Protein AF-A0A662L1K5-F1 (afdb_monomer)

Structure (mmCIF, N/CA/C/O backbone):
data_AF-A0A662L1K5-F1
#
_entry.id   AF-A0A662L1K5-F1
#
loop_
_atom_site.group_PDB
_atom_site.id
_atom_site.type_symbol
_atom_site.label_atom_id
_atom_site.label_alt_id
_atom_site.label_comp_id
_atom_site.label_asym_id
_atom_site.label_entity_id
_atom_site.label_seq_id
_atom_site.pdbx_PDB_ins_code
_atom_site.Cartn_x
_atom_site.Cartn_y
_atom_site.Cartn_z
_atom_site.occupancy
_atom_site.B_iso_or_equiv
_atom_site.auth_seq_id
_atom_site.auth_comp_id
_atom_site.auth_asym_id
_atom_site.auth_atom_id
_atom_site.pdbx_PDB_model_num
ATOM 1 N N . MET A 1 1 ? 15.296 3.535 -0.303 1.00 72.00 1 MET A N 1
ATOM 2 C CA . MET A 1 1 ? 14.336 4.453 -0.940 1.00 72.00 1 MET A CA 1
ATOM 3 C C . MET A 1 1 ? 13.471 3.607 -1.849 1.00 72.00 1 MET A C 1
ATOM 5 O O . MET A 1 1 ? 14.029 2.872 -2.662 1.00 72.00 1 MET A O 1
ATOM 9 N N . VAL A 1 2 ? 12.147 3.696 -1.701 1.00 82.19 2 VAL A N 1
ATOM 10 C CA . VAL A 1 2 ? 11.204 2.896 -2.491 1.00 82.19 2 VAL A CA 1
ATOM 11 C C . VAL A 1 2 ? 11.395 3.224 -3.972 1.00 82.19 2 VAL A C 1
ATOM 13 O O . VAL A 1 2 ? 11.375 4.393 -4.357 1.00 82.19 2 VAL A O 1
ATOM 16 N N . SER A 1 3 ? 11.628 2.200 -4.796 1.00 91.50 3 SER A N 1
ATOM 17 C CA . SER A 1 3 ? 11.772 2.366 -6.245 1.00 91.50 3 SER A CA 1
ATOM 18 C C . SER A 1 3 ? 10.409 2.598 -6.900 1.00 91.50 3 SER A C 1
ATOM 20 O O . SER A 1 3 ? 9.367 2.262 -6.333 1.00 91.50 3 SER A O 1
ATOM 22 N N . LYS A 1 4 ? 10.410 3.136 -8.126 1.00 91.62 4 LYS A N 1
ATOM 23 C CA . LYS A 1 4 ? 9.182 3.311 -8.916 1.00 91.62 4 LYS A CA 1
ATOM 24 C C . LYS A 1 4 ? 8.428 1.985 -9.082 1.00 91.62 4 LYS A C 1
ATOM 26 O O . LYS A 1 4 ? 7.232 1.931 -8.827 1.00 91.62 4 LYS A O 1
ATOM 31 N N . GLU A 1 5 ? 9.144 0.918 -9.425 1.00 92.81 5 GLU A N 1
ATOM 32 C CA . GLU A 1 5 ? 8.581 -0.423 -9.625 1.00 92.81 5 GLU A CA 1
ATOM 33 C C . GLU A 1 5 ? 7.951 -0.978 -8.342 1.00 92.81 5 GLU A C 1
ATOM 35 O O . GLU A 1 5 ? 6.816 -1.454 -8.359 1.00 92.81 5 GLU A O 1
ATOM 40 N N . HIS A 1 6 ? 8.640 -0.855 -7.201 1.00 94.38 6 HIS A N 1
ATOM 41 C CA . HIS A 1 6 ? 8.085 -1.288 -5.920 1.00 94.38 6 HIS A CA 1
ATOM 42 C C . HIS A 1 6 ? 6.831 -0.485 -5.555 1.00 94.38 6 HIS A C 1
ATOM 44 O O . HIS A 1 6 ? 5.842 -1.064 -5.106 1.00 94.38 6 HIS A O 1
ATOM 50 N N . ALA A 1 7 ? 6.833 0.829 -5.791 1.00 92.69 7 ALA A N 1
ATOM 51 C CA . ALA A 1 7 ? 5.670 1.672 -5.542 1.00 92.69 7 ALA A CA 1
ATOM 52 C C . ALA A 1 7 ? 4.469 1.289 -6.426 1.00 92.69 7 ALA A C 1
ATOM 54 O O . ALA A 1 7 ? 3.348 1.231 -5.925 1.00 92.69 7 ALA A O 1
ATOM 55 N N . GLU A 1 8 ? 4.682 0.957 -7.704 1.00 93.31 8 GLU A N 1
ATOM 56 C CA . GLU A 1 8 ? 3.615 0.482 -8.600 1.00 93.31 8 GLU A CA 1
ATOM 57 C C . GLU A 1 8 ? 2.989 -0.829 -8.121 1.00 93.31 8 GLU A C 1
ATOM 59 O O . GLU A 1 8 ? 1.763 -0.971 -8.126 1.00 93.31 8 GLU A O 1
ATOM 64 N N . VAL A 1 9 ? 3.815 -1.784 -7.687 1.00 95.06 9 VAL A N 1
ATOM 65 C CA . VAL A 1 9 ? 3.337 -3.068 -7.156 1.00 95.06 9 VAL A CA 1
ATOM 66 C C . VAL A 1 9 ? 2.526 -2.852 -5.877 1.00 95.06 9 VAL A C 1
ATOM 68 O O . VAL A 1 9 ? 1.412 -3.369 -5.770 1.00 95.06 9 VAL A O 1
ATOM 71 N N . ILE A 1 10 ? 3.026 -2.034 -4.943 1.00 94.19 10 ILE A N 1
ATOM 72 C CA . ILE A 1 10 ? 2.317 -1.722 -3.693 1.00 94.19 10 ILE A CA 1
ATOM 73 C C . ILE A 1 10 ? 0.994 -1.010 -3.989 1.00 94.19 10 ILE A C 1
ATOM 75 O O . ILE A 1 10 ? -0.036 -1.399 -3.442 1.00 94.19 10 ILE A O 1
ATOM 79 N N . LEU A 1 11 ? 0.984 -0.016 -4.884 1.00 92.06 11 LEU A N 1
ATOM 80 C CA . LEU A 1 11 ? -0.238 0.668 -5.312 1.00 92.06 11 LEU A CA 1
ATOM 81 C C . LEU A 1 11 ? -1.264 -0.337 -5.837 1.00 92.06 11 LEU A C 1
ATOM 83 O O . LEU A 1 11 ? -2.374 -0.409 -5.316 1.00 92.06 11 LEU A O 1
ATOM 87 N N . ARG A 1 12 ? -0.894 -1.171 -6.813 1.00 91.06 12 ARG A N 1
ATOM 88 C CA . ARG A 1 12 ? -1.803 -2.183 -7.377 1.00 91.06 12 ARG A CA 1
ATOM 89 C C . ARG A 1 12 ? -2.337 -3.136 -6.307 1.00 91.06 12 ARG A C 1
ATOM 91 O O . ARG A 1 12 ? -3.533 -3.432 -6.302 1.00 91.06 12 ARG A O 1
ATOM 98 N N . GLY A 1 13 ? -1.476 -3.581 -5.391 1.00 92.31 13 GLY A N 1
ATOM 99 C CA . GLY A 1 13 ? -1.858 -4.418 -4.256 1.00 92.31 13 GLY A CA 1
ATOM 100 C C . GLY A 1 13 ? -2.877 -3.732 -3.347 1.00 92.31 13 GLY A C 1
ATOM 101 O O . GLY A 1 13 ? -3.926 -4.304 -3.063 1.00 92.31 13 GLY A O 1
ATOM 102 N N . MET A 1 14 ? -2.632 -2.476 -2.971 1.00 91.25 14 MET A N 1
ATOM 103 C CA . MET A 1 14 ? -3.546 -1.680 -2.147 1.00 91.25 14 MET A CA 1
ATOM 104 C C . MET A 1 14 ? -4.901 -1.471 -2.826 1.00 91.25 14 MET A C 1
ATOM 106 O O . MET A 1 14 ? -5.935 -1.704 -2.207 1.00 91.25 14 MET A O 1
ATOM 110 N N . TYR A 1 15 ? -4.918 -1.106 -4.110 1.00 88.56 15 TYR A N 1
ATOM 111 C CA . TYR A 1 15 ? -6.155 -0.965 -4.886 1.00 88.56 15 TYR A CA 1
ATOM 112 C C . TYR A 1 15 ? -6.974 -2.258 -4.904 1.00 88.56 15 TYR A C 1
ATOM 114 O O . TYR A 1 15 ? -8.191 -2.222 -4.720 1.00 88.56 15 TYR A O 1
ATOM 122 N N . LYS A 1 16 ? -6.313 -3.407 -5.096 1.00 88.31 16 LYS A N 1
ATOM 123 C CA . LYS A 1 16 ? -6.966 -4.720 -5.083 1.00 88.31 16 LYS A CA 1
ATOM 124 C C . LYS A 1 16 ? -7.528 -5.052 -3.700 1.00 88.31 16 LYS A C 1
ATOM 126 O O . LYS A 1 16 ? -8.686 -5.451 -3.598 1.00 88.31 16 LYS A O 1
ATOM 131 N N . THR A 1 17 ? -6.738 -4.856 -2.645 1.00 88.00 17 THR A N 1
ATOM 132 C CA . THR A 1 17 ? -7.155 -5.094 -1.255 1.00 88.00 17 THR A CA 1
ATOM 133 C C . THR A 1 17 ? -8.359 -4.232 -0.884 1.00 88.00 17 THR A C 1
ATOM 135 O O . THR A 1 17 ? -9.354 -4.751 -0.383 1.00 88.00 17 THR A O 1
ATOM 138 N N . LEU A 1 18 ? -8.322 -2.938 -1.204 1.00 86.62 18 LEU A N 1
ATOM 139 C CA . LEU A 1 18 ? -9.435 -2.023 -0.953 1.00 86.62 18 LEU A CA 1
ATOM 140 C C . LEU A 1 18 ? -10.666 -2.379 -1.791 1.00 86.62 18 LEU A C 1
ATOM 142 O O . LEU A 1 18 ? -11.782 -2.361 -1.279 1.00 86.62 18 LEU A O 1
ATOM 146 N N . GLY A 1 19 ? -10.478 -2.745 -3.062 1.00 85.88 19 GLY A N 1
ATOM 147 C CA . GLY A 1 19 ? -11.573 -3.146 -3.946 1.00 85.88 19 GLY A CA 1
ATOM 148 C C . GLY A 1 19 ? -12.342 -4.343 -3.394 1.00 85.88 19 GLY A C 1
ATOM 149 O O . GLY A 1 19 ? -13.570 -4.346 -3.427 1.00 85.88 19 GLY A O 1
ATOM 150 N N . ASN A 1 20 ? -11.623 -5.304 -2.814 1.00 84.62 20 ASN A N 1
ATOM 151 C CA . ASN A 1 20 ? -12.213 -6.469 -2.163 1.00 84.62 20 ASN A CA 1
ATOM 152 C C . ASN A 1 20 ? -12.874 -6.136 -0.816 1.00 84.62 20 ASN A C 1
ATOM 154 O O . ASN A 1 20 ? -13.870 -6.761 -0.466 1.00 84.62 20 ASN A O 1
ATOM 158 N N . ALA A 1 21 ? -12.327 -5.181 -0.057 1.00 83.25 21 AL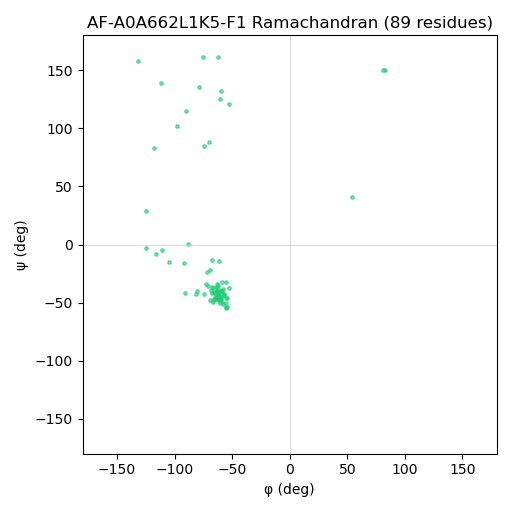A A N 1
ATOM 159 C CA . ALA A 1 21 ? -12.808 -4.854 1.285 1.00 83.25 21 ALA A CA 1
ATOM 160 C C . ALA A 1 21 ? -14.034 -3.925 1.293 1.00 83.25 21 ALA A C 1
ATOM 162 O O . ALA A 1 21 ? -14.958 -4.136 2.074 1.00 83.25 21 ALA A O 1
ATOM 163 N N . VAL A 1 22 ? -14.042 -2.887 0.448 1.00 80.12 22 VAL A N 1
ATOM 164 C CA . VAL A 1 22 ? -15.054 -1.808 0.481 1.00 80.12 22 VAL A CA 1
ATOM 165 C C . VAL A 1 22 ? -15.783 -1.591 -0.851 1.00 80.12 22 VAL A C 1
ATOM 167 O O . VAL A 1 22 ? -16.702 -0.776 -0.930 1.00 80.12 22 VAL A O 1
ATOM 170 N N . GLY A 1 23 ? -15.402 -2.323 -1.901 1.00 82.12 23 GLY A N 1
ATOM 171 C CA . GLY A 1 23 ? -16.002 -2.230 -3.231 1.00 82.12 23 GLY A CA 1
ATOM 172 C C . GLY A 1 23 ? -15.475 -1.065 -4.080 1.00 82.12 23 GLY A C 1
ATOM 173 O O . GLY A 1 23 ? -15.110 0.004 -3.585 1.00 82.12 23 GLY A O 1
ATOM 174 N N . SER A 1 24 ? -15.478 -1.250 -5.405 1.00 79.12 24 SER A N 1
ATOM 175 C CA . SER A 1 24 ? -14.939 -0.284 -6.382 1.00 79.12 24 SER A CA 1
ATOM 176 C C . SER A 1 24 ? -15.461 1.159 -6.262 1.00 79.12 24 SER A C 1
ATOM 178 O O . SER A 1 24 ? -14.655 2.072 -6.444 1.00 79.12 24 SER A O 1
ATOM 180 N N . PRO A 1 25 ? -16.746 1.433 -5.944 1.00 79.12 25 PRO A N 1
ATOM 181 C CA . PRO A 1 25 ? -17.229 2.811 -5.828 1.00 79.12 25 PRO A CA 1
ATOM 182 C C . PRO A 1 25 ? -16.565 3.596 -4.691 1.00 79.12 25 PRO A C 1
ATOM 184 O O . PRO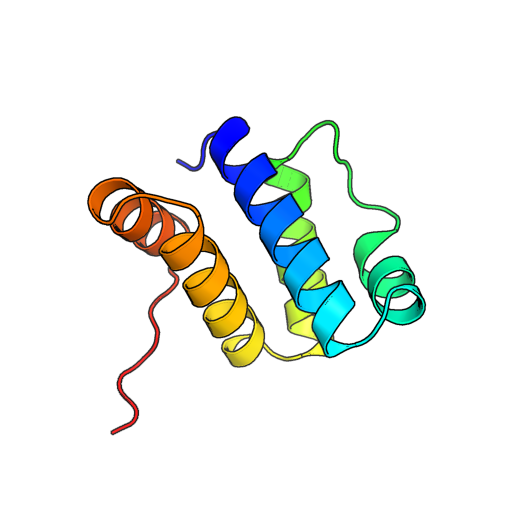 A 1 25 ? -16.311 4.790 -4.837 1.00 79.12 25 PRO A O 1
ATOM 187 N N . VAL A 1 26 ? -16.277 2.935 -3.565 1.00 78.50 26 VAL A N 1
ATOM 188 C CA . VAL A 1 26 ? -15.612 3.556 -2.410 1.00 78.50 26 VAL A CA 1
ATOM 189 C C . VAL A 1 26 ? -14.136 3.766 -2.718 1.00 78.50 26 VAL A C 1
ATOM 191 O O . VAL A 1 26 ? -13.611 4.850 -2.482 1.00 78.50 26 VAL A O 1
ATOM 194 N N . VAL A 1 27 ? -13.497 2.773 -3.341 1.00 81.19 27 VAL A N 1
ATOM 195 C CA . VAL A 1 27 ? -12.115 2.887 -3.814 1.00 81.19 27 VAL A CA 1
ATOM 196 C C . VAL A 1 27 ? -11.955 4.089 -4.732 1.00 81.19 27 VAL A C 1
ATOM 198 O O . VAL A 1 27 ? -11.154 4.961 -4.425 1.00 81.19 27 VAL A O 1
ATOM 201 N N . ASN A 1 28 ? -12.772 4.211 -5.781 1.00 81.62 28 ASN A N 1
ATOM 202 C CA . ASN A 1 28 ? -12.687 5.319 -6.738 1.00 81.62 28 ASN A CA 1
ATOM 203 C C . ASN A 1 28 ? -12.851 6.703 -6.093 1.00 81.62 28 ASN A C 1
ATOM 205 O O . ASN A 1 28 ? -12.213 7.651 -6.541 1.00 81.62 28 ASN A O 1
ATOM 209 N N . LYS A 1 29 ? -13.643 6.835 -5.020 1.00 80.88 29 LYS A N 1
ATOM 210 C CA . LYS A 1 29 ? -13.737 8.097 -4.263 1.00 80.88 29 LYS A CA 1
ATOM 211 C C . LYS A 1 29 ? -12.441 8.445 -3.532 1.00 80.88 29 LYS A C 1
ATOM 213 O O . LYS A 1 29 ? -12.091 9.616 -3.449 1.00 80.88 29 LYS A O 1
ATOM 218 N N . ILE A 1 30 ? -11.735 7.442 -3.015 1.00 76.00 30 ILE A N 1
ATOM 219 C CA . ILE A 1 30 ? -10.488 7.629 -2.265 1.00 76.00 30 ILE A CA 1
ATOM 220 C C . ILE A 1 30 ? -9.309 7.840 -3.229 1.00 76.00 30 ILE A C 1
ATOM 222 O O . ILE A 1 30 ? -8.448 8.689 -3.009 1.00 76.00 30 ILE A O 1
ATOM 226 N N . VAL A 1 31 ? -9.275 7.098 -4.334 1.00 76.69 31 VAL A N 1
ATOM 227 C CA . VAL A 1 31 ? -8.080 6.956 -5.178 1.00 76.69 31 VAL A CA 1
ATOM 228 C C . VAL A 1 31 ? -8.187 7.620 -6.554 1.00 76.69 31 VAL A C 1
ATOM 230 O O . VAL A 1 31 ? -7.214 7.621 -7.302 1.00 76.69 31 VAL A O 1
ATOM 233 N N . GLY A 1 32 ? -9.351 8.169 -6.917 1.00 71.94 32 GLY A N 1
ATOM 234 C CA . GLY A 1 32 ? -9.679 8.564 -8.295 1.00 71.94 32 GLY A CA 1
ATOM 235 C C . GLY A 1 32 ? -8.794 9.644 -8.927 1.00 71.94 32 GLY A C 1
ATOM 236 O O . GLY A 1 32 ? -8.818 9.791 -10.141 1.00 71.94 32 GLY A O 1
ATOM 237 N N . ASN A 1 33 ? -7.985 10.350 -8.129 1.00 77.44 33 ASN A N 1
ATOM 238 C CA . ASN A 1 33 ? -7.127 11.456 -8.574 1.00 77.44 33 ASN A CA 1
ATOM 239 C C . ASN A 1 33 ? -5.648 11.246 -8.202 1.00 77.44 33 ASN A C 1
ATOM 241 O O . ASN A 1 33 ? -4.956 12.213 -7.892 1.00 77.44 33 ASN A O 1
ATOM 245 N N . LEU A 1 34 ? -5.176 10.002 -8.102 1.00 84.12 34 LEU A N 1
ATOM 246 C CA . LEU A 1 34 ? -3.754 9.750 -7.861 1.00 84.12 34 LEU A CA 1
ATOM 247 C C . LEU A 1 34 ? -2.952 9.915 -9.153 1.00 84.12 34 LEU A C 1
ATOM 249 O O . LEU A 1 34 ? -3.347 9.404 -10.200 1.00 84.12 34 LEU A O 1
ATOM 253 N N . ASP A 1 35 ? -1.815 10.602 -9.058 1.00 85.19 35 ASP A N 1
ATOM 254 C CA . ASP A 1 35 ? -0.861 10.738 -10.157 1.00 85.19 35 ASP A CA 1
ATOM 255 C C . ASP A 1 35 ? -0.091 9.426 -10.363 1.00 85.19 35 ASP A C 1
ATOM 257 O O . ASP A 1 35 ? 1.002 9.214 -9.839 1.00 85.19 35 ASP A O 1
ATOM 261 N N . ILE A 1 36 ? -0.692 8.511 -11.122 1.00 78.81 36 ILE A N 1
ATOM 262 C CA . ILE A 1 36 ? -0.101 7.201 -11.409 1.00 78.81 36 ILE A CA 1
ATOM 263 C C . ILE A 1 36 ? 1.152 7.280 -12.296 1.00 78.81 36 ILE A C 1
ATOM 265 O O . ILE A 1 36 ? 1.882 6.292 -12.377 1.00 78.81 36 ILE A O 1
ATOM 269 N N . GLU A 1 37 ? 1.438 8.423 -12.934 1.00 85.38 37 GLU A N 1
ATOM 270 C CA . GLU A 1 37 ? 2.684 8.625 -13.686 1.00 85.38 37 GLU A CA 1
ATOM 271 C C . GLU A 1 37 ? 3.888 8.770 -12.744 1.00 85.38 37 GLU A C 1
ATOM 273 O O . GLU A 1 37 ? 5.020 8.412 -13.107 1.00 85.38 37 GLU A O 1
ATOM 278 N N . ASN A 1 38 ? 3.623 9.179 -11.495 1.00 90.00 38 ASN A N 1
ATOM 279 C CA . ASN A 1 38 ? 4.565 9.179 -10.386 1.00 90.00 38 ASN A CA 1
ATOM 280 C C . ASN A 1 38 ? 4.115 8.250 -9.233 1.00 90.00 38 ASN A C 1
ATOM 282 O O . ASN A 1 38 ? 3.591 8.705 -8.212 1.00 90.00 38 ASN A O 1
ATOM 286 N N . PRO A 1 39 ? 4.394 6.938 -9.337 1.00 87.12 39 PRO A N 1
ATOM 287 C CA . PRO A 1 39 ? 3.987 5.923 -8.363 1.00 87.12 39 PRO A CA 1
ATOM 288 C C . PRO A 1 39 ?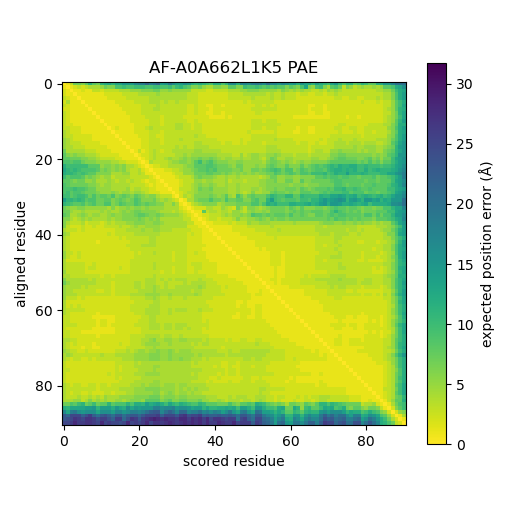 4.423 6.194 -6.922 1.00 87.12 39 PRO A C 1
ATOM 290 O O . PRO A 1 39 ? 3.719 5.829 -5.984 1.00 87.12 39 PRO A O 1
ATOM 293 N N . ILE A 1 40 ? 5.573 6.840 -6.720 1.00 88.31 40 ILE A N 1
ATOM 294 C CA . ILE A 1 40 ? 6.070 7.160 -5.377 1.00 88.31 40 ILE A CA 1
ATOM 295 C C . ILE A 1 40 ? 5.175 8.225 -4.734 1.00 88.31 40 ILE A C 1
ATOM 297 O O . ILE A 1 40 ? 4.727 8.055 -3.598 1.00 88.31 40 ILE A O 1
ATOM 301 N N . ASN A 1 41 ? 4.867 9.291 -5.477 1.00 90.62 41 ASN A N 1
ATOM 302 C CA . ASN A 1 41 ? 3.952 10.332 -5.013 1.00 90.62 41 ASN A CA 1
ATOM 303 C C . ASN A 1 41 ? 2.539 9.773 -4.829 1.00 90.62 41 ASN A C 1
ATOM 305 O O . ASN A 1 41 ? 1.944 9.970 -3.772 1.00 90.62 41 ASN A O 1
ATOM 309 N N . ALA A 1 42 ? 2.043 8.994 -5.793 1.00 91.12 42 ALA A N 1
ATOM 310 C CA . ALA A 1 42 ? 0.744 8.342 -5.685 1.00 91.12 42 ALA A CA 1
ATOM 311 C C . ALA A 1 42 ? 0.642 7.422 -4.463 1.00 91.12 42 ALA A C 1
ATOM 313 O O . ALA A 1 42 ? -0.403 7.400 -3.819 1.00 91.12 42 ALA A O 1
ATOM 314 N N . LEU A 1 43 ? 1.698 6.681 -4.105 1.00 90.94 43 LEU A N 1
ATOM 315 C CA . LEU A 1 43 ? 1.700 5.837 -2.907 1.00 90.94 43 LEU A CA 1
ATOM 316 C C . LEU A 1 43 ? 1.622 6.674 -1.623 1.00 90.94 43 LEU A C 1
ATOM 318 O O . LEU A 1 43 ? 0.875 6.325 -0.708 1.00 90.94 43 LEU A O 1
ATOM 322 N N . SER A 1 44 ? 2.360 7.785 -1.565 1.00 90.94 44 SER A N 1
ATOM 323 C CA . SER A 1 44 ? 2.315 8.727 -0.439 1.00 90.94 44 SER A CA 1
ATOM 324 C C . SER A 1 44 ? 0.926 9.352 -0.278 1.00 90.94 44 SER A C 1
ATOM 326 O O . SER A 1 44 ? 0.362 9.359 0.818 1.00 90.94 44 SER A O 1
ATOM 328 N N . ASP A 1 45 ? 0.332 9.808 -1.379 1.00 91.62 45 ASP A N 1
ATOM 329 C CA . ASP A 1 45 ? -0.999 10.414 -1.383 1.00 91.62 45 ASP A CA 1
ATOM 330 C C . ASP A 1 45 ? -2.096 9.391 -1.078 1.00 91.62 45 ASP A C 1
ATOM 332 O O . ASP A 1 45 ? -3.029 9.692 -0.331 1.00 91.62 45 ASP A O 1
ATOM 336 N N . LEU A 1 46 ? -1.977 8.165 -1.602 1.00 90.69 46 LEU A N 1
ATOM 337 C CA . LEU A 1 46 ? -2.879 7.066 -1.270 1.00 90.69 46 LEU A CA 1
ATOM 338 C C . LEU A 1 46 ? -2.847 6.790 0.230 1.00 90.69 46 LEU A C 1
ATOM 340 O O . LEU A 1 46 ? -3.904 6.712 0.851 1.00 90.69 46 LEU A O 1
ATOM 344 N N . ARG A 1 47 ? -1.648 6.661 0.811 1.00 90.62 47 ARG A N 1
ATOM 345 C CA . ARG A 1 47 ? -1.477 6.424 2.244 1.00 90.62 47 ARG A CA 1
ATOM 346 C C . ARG A 1 47 ? -2.200 7.499 3.051 1.00 90.62 47 ARG A C 1
ATOM 348 O O . ARG A 1 47 ? -3.073 7.142 3.829 1.00 90.62 47 ARG A O 1
ATOM 355 N N . LYS A 1 48 ? -1.937 8.785 2.795 1.00 91.62 48 LYS A N 1
ATOM 356 C CA . LYS A 1 48 ? -2.591 9.896 3.513 1.00 91.62 48 LYS A CA 1
ATOM 357 C C . LYS A 1 48 ? -4.116 9.829 3.439 1.00 91.62 48 LYS A C 1
ATOM 359 O O . LYS A 1 48 ? -4.782 9.851 4.468 1.00 91.62 48 LYS A O 1
ATOM 364 N N . LYS A 1 49 ? -4.674 9.673 2.235 1.00 91.12 49 LYS A N 1
ATOM 365 C CA . LYS A 1 49 ? -6.133 9.595 2.051 1.00 91.12 49 LYS A CA 1
ATOM 366 C C . LYS A 1 49 ? -6.742 8.387 2.758 1.00 91.12 49 LYS A C 1
ATOM 368 O O . LYS A 1 49 ? -7.844 8.469 3.286 1.00 91.12 49 LYS A O 1
ATOM 373 N N . LEU A 1 50 ? -6.049 7.249 2.767 1.00 89.69 50 LEU A N 1
ATOM 374 C CA . LEU A 1 50 ? -6.517 6.072 3.494 1.00 89.69 50 LEU A CA 1
ATOM 375 C C . LEU A 1 50 ? -6.418 6.259 5.007 1.00 89.69 50 LEU A C 1
ATOM 377 O O . LEU A 1 50 ? -7.286 5.768 5.721 1.00 89.69 50 LEU A O 1
ATOM 381 N N . GLU A 1 51 ? -5.389 6.950 5.498 1.00 91.56 51 GLU A N 1
ATOM 382 C CA . GLU A 1 51 ? -5.211 7.221 6.927 1.00 91.56 51 GLU A CA 1
ATOM 383 C C . GLU A 1 51 ? -6.322 8.148 7.440 1.00 91.56 51 GLU A C 1
ATOM 385 O O . GLU A 1 51 ? -6.854 7.908 8.521 1.00 91.56 51 GLU A O 1
ATOM 390 N N . GLU A 1 52 ? -6.754 9.123 6.634 1.00 90.25 52 GLU A N 1
ATOM 391 C CA . GLU A 1 52 ? -7.910 9.986 6.925 1.00 90.25 52 GLU A CA 1
ATOM 392 C C . GLU A 1 52 ? -9.233 9.210 7.028 1.00 90.25 52 GLU A C 1
ATOM 394 O O . GLU A 1 52 ? -10.101 9.565 7.824 1.00 90.25 52 GLU A O 1
ATOM 399 N N . VAL A 1 53 ? -9.401 8.148 6.231 1.00 88.81 53 VAL A N 1
ATOM 400 C CA . VAL A 1 53 ? -10.659 7.383 6.155 1.00 88.81 53 VAL A CA 1
ATOM 401 C C . VAL A 1 53 ? -10.699 6.219 7.147 1.00 88.81 53 VAL A C 1
ATOM 403 O O . VAL A 1 53 ? -11.738 5.958 7.750 1.00 88.81 53 VAL A O 1
ATOM 406 N N . PHE A 1 54 ? -9.591 5.495 7.304 1.00 87.94 54 PHE A N 1
ATOM 407 C CA . P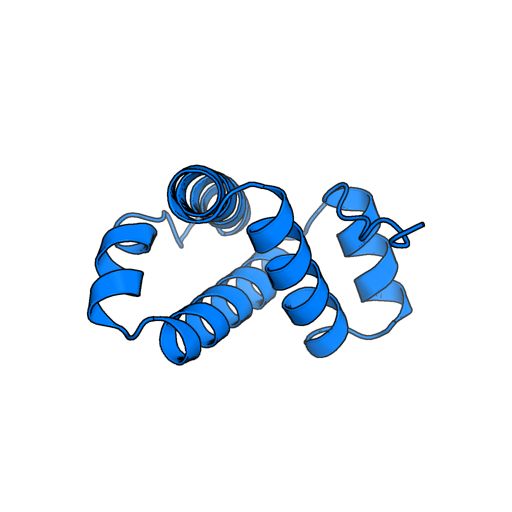HE A 1 54 ? -9.531 4.223 8.034 1.00 87.94 54 PHE A CA 1
ATOM 408 C C . PHE A 1 54 ? -8.646 4.261 9.286 1.00 87.94 54 PHE A C 1
ATOM 410 O O . PHE A 1 54 ? -8.636 3.294 10.054 1.00 87.94 54 PHE A O 1
ATOM 417 N N . GLY A 1 55 ? -7.901 5.347 9.497 1.00 90.88 55 GLY A N 1
ATOM 418 C CA . GLY A 1 55 ? -6.929 5.482 10.576 1.00 90.88 55 GLY A CA 1
ATOM 419 C C . GLY A 1 55 ? -5.571 4.847 10.259 1.00 90.88 55 GLY A C 1
ATOM 420 O O . GLY A 1 55 ? -5.464 3.849 9.544 1.00 90.88 55 GLY A O 1
ATOM 421 N N . GLU A 1 56 ? -4.517 5.418 10.847 1.00 91.69 56 GLU A N 1
ATOM 422 C CA . GLU A 1 56 ? -3.115 5.056 10.594 1.00 91.69 56 GLU A CA 1
ATOM 423 C C . GLU A 1 56 ? -2.813 3.564 10.796 1.00 91.69 56 GLU A C 1
ATOM 425 O O . GLU A 1 56 ? -2.194 2.928 9.942 1.00 91.69 56 GLU A O 1
ATOM 430 N N . SER A 1 57 ? -3.293 2.984 11.899 1.00 90.88 57 SER A N 1
ATOM 431 C CA . SER A 1 57 ? -3.057 1.572 12.233 1.00 90.88 57 SER A CA 1
ATOM 432 C C . SER A 1 57 ? -3.610 0.624 11.162 1.00 90.88 57 SER A C 1
ATOM 434 O O . SER A 1 57 ? -2.918 -0.285 10.699 1.00 90.88 57 SER A O 1
ATOM 436 N N . THR A 1 58 ? -4.830 0.884 10.683 1.00 89.81 58 THR A N 1
ATOM 437 C CA . THR A 1 58 ? -5.467 0.082 9.631 1.00 89.81 58 THR A CA 1
ATOM 438 C C . THR A 1 58 ? -4.670 0.146 8.331 1.00 89.81 58 THR A C 1
ATOM 440 O O . THR A 1 58 ? -4.453 -0.877 7.682 1.00 89.81 58 THR A O 1
ATOM 443 N N . VAL A 1 59 ? -4.189 1.334 7.955 1.00 91.44 59 VAL A N 1
ATOM 444 C CA . VAL A 1 59 ? -3.394 1.516 6.732 1.00 91.44 59 VAL A CA 1
ATOM 445 C C . VAL A 1 59 ? -2.037 0.836 6.831 1.00 91.44 59 VAL A C 1
ATOM 447 O O . VAL A 1 59 ? -1.633 0.166 5.880 1.00 91.44 59 VAL A O 1
ATOM 450 N N . LYS A 1 60 ? -1.364 0.931 7.981 1.00 92.81 60 LYS A N 1
ATOM 451 C CA . LYS A 1 60 ? -0.117 0.200 8.242 1.00 92.81 60 LYS A CA 1
ATOM 452 C C . LYS A 1 60 ? -0.308 -1.310 8.109 1.00 92.81 60 LYS A C 1
ATOM 454 O O . LYS A 1 60 ? 0.493 -1.951 7.434 1.00 92.81 60 LYS A O 1
ATOM 459 N N . ASN A 1 61 ? -1.395 -1.862 8.649 1.00 91.62 61 ASN A N 1
ATOM 460 C CA . ASN A 1 61 ? -1.723 -3.283 8.494 1.00 91.62 61 ASN A CA 1
ATOM 461 C C . ASN A 1 61 ? -1.963 -3.670 7.032 1.00 91.62 61 ASN A C 1
ATOM 463 O O . ASN A 1 61 ? -1.443 -4.682 6.566 1.00 91.62 61 ASN A O 1
ATOM 467 N N . MET A 1 62 ? -2.715 -2.857 6.285 1.00 90.94 62 MET A N 1
ATOM 468 C CA . MET A 1 62 ? -2.950 -3.106 4.860 1.00 90.94 62 MET A CA 1
ATOM 469 C C . MET A 1 62 ? -1.644 -3.094 4.062 1.00 90.94 62 MET A C 1
ATOM 471 O O . MET A 1 62 ? -1.396 -4.017 3.287 1.00 90.94 62 MET A O 1
ATOM 475 N N . LEU A 1 63 ? -0.789 -2.092 4.282 1.00 93.88 63 LEU A N 1
ATOM 476 C CA . LEU A 1 63 ? 0.511 -2.008 3.621 1.00 93.88 63 LEU A CA 1
ATOM 477 C C . LEU A 1 63 ? 1.410 -3.186 4.007 1.00 93.88 63 LEU A C 1
ATOM 479 O O . LEU A 1 63 ? 2.054 -3.753 3.130 1.00 93.88 63 LEU A O 1
ATOM 483 N N . TYR A 1 64 ? 1.409 -3.603 5.277 1.00 94.81 64 TYR A N 1
ATOM 484 C CA . TYR A 1 64 ? 2.151 -4.782 5.716 1.00 94.81 64 TYR A CA 1
ATOM 485 C C . TYR A 1 64 ? 1.726 -6.036 4.951 1.00 94.81 64 TYR A C 1
ATOM 487 O O . TYR A 1 64 ? 2.569 -6.734 4.387 1.00 94.81 64 TYR A O 1
ATOM 495 N N . VAL A 1 65 ? 0.419 -6.305 4.885 1.00 92.94 65 VAL A N 1
ATOM 496 C CA . VAL A 1 65 ? -0.121 -7.476 4.180 1.00 92.94 65 VAL A CA 1
ATOM 497 C C . VAL A 1 65 ? 0.207 -7.410 2.689 1.00 92.94 65 VAL A C 1
ATOM 499 O O . VAL A 1 65 ? 0.636 -8.404 2.107 1.00 92.94 65 VAL A O 1
ATOM 502 N N . VAL A 1 66 ? 0.056 -6.245 2.056 1.00 95.06 66 VAL A N 1
ATOM 503 C CA . VAL A 1 66 ? 0.383 -6.067 0.634 1.00 95.06 66 VAL A CA 1
ATOM 504 C C . VAL A 1 66 ? 1.870 -6.301 0.371 1.00 95.06 66 VAL A C 1
ATOM 506 O O . VAL A 1 66 ? 2.207 -7.039 -0.550 1.00 95.06 66 VAL A O 1
ATOM 509 N N . ILE A 1 67 ? 2.761 -5.729 1.180 1.00 95.25 67 ILE A N 1
ATOM 510 C CA . ILE A 1 67 ? 4.210 -5.855 0.986 1.00 95.25 67 ILE A CA 1
ATOM 511 C C . ILE A 1 67 ? 4.662 -7.302 1.212 1.00 95.25 67 ILE A C 1
ATOM 513 O O . ILE A 1 67 ? 5.338 -7.874 0.364 1.00 95.25 67 ILE A O 1
ATOM 517 N N . THR A 1 68 ? 4.236 -7.933 2.306 1.00 95.19 68 THR A N 1
ATOM 518 C CA . THR A 1 68 ? 4.635 -9.315 2.632 1.00 95.19 68 THR A CA 1
ATOM 519 C C . THR A 1 68 ? 4.046 -10.369 1.694 1.00 95.19 68 THR A C 1
ATOM 521 O O . THR A 1 68 ? 4.610 -11.451 1.575 1.00 95.19 68 THR A O 1
ATOM 524 N N . SER A 1 69 ? 2.943 -10.066 1.000 1.00 94.38 69 SER A N 1
ATOM 525 C CA . SER A 1 69 ? 2.356 -10.961 -0.010 1.00 94.38 69 SER A CA 1
ATOM 526 C C . SER A 1 69 ? 2.855 -10.721 -1.438 1.00 94.38 69 SER A C 1
ATOM 528 O O . SER A 1 69 ? 2.656 -11.585 -2.291 1.00 94.38 69 SER A O 1
ATOM 530 N N . SER A 1 70 ? 3.482 -9.572 -1.717 1.00 94.88 70 SER A N 1
ATOM 531 C CA . SER A 1 70 ? 3.887 -9.182 -3.081 1.00 94.88 70 SER A CA 1
ATOM 532 C C . SER A 1 70 ? 5.384 -9.318 -3.352 1.00 94.88 70 SER A C 1
ATOM 534 O O . SER A 1 70 ? 5.787 -9.282 -4.512 1.00 94.88 70 SER A O 1
ATOM 536 N N . PHE A 1 71 ? 6.204 -9.461 -2.311 1.00 94.75 71 PHE A N 1
ATOM 537 C CA . PHE A 1 71 ? 7.660 -9.491 -2.418 1.00 94.75 71 PHE A CA 1
ATOM 538 C C . PHE A 1 71 ? 8.245 -10.662 -1.630 1.00 94.75 71 PHE A C 1
ATOM 540 O O . PHE A 1 71 ? 7.624 -11.175 -0.699 1.00 94.75 71 PHE A O 1
ATOM 547 N N . ASP A 1 72 ? 9.457 -11.080 -1.994 1.00 96.19 72 ASP A N 1
ATOM 548 C CA . ASP A 1 72 ? 10.236 -12.007 -1.178 1.00 96.19 72 ASP A CA 1
ATOM 549 C C . ASP A 1 72 ? 10.553 -11.393 0.198 1.00 96.19 72 ASP A C 1
ATOM 551 O O . ASP A 1 72 ? 10.477 -10.178 0.388 1.00 96.19 72 ASP A O 1
ATOM 555 N N . ASN A 1 73 ? 10.910 -12.233 1.173 1.00 94.12 73 ASN A N 1
ATOM 556 C CA . ASN A 1 73 ? 11.079 -11.789 2.556 1.00 94.12 73 ASN A CA 1
ATOM 557 C C . ASN A 1 73 ? 12.148 -10.691 2.708 1.00 94.12 73 ASN A C 1
ATOM 559 O O . ASN A 1 73 ? 11.941 -9.746 3.463 1.00 94.12 73 ASN A O 1
ATOM 563 N N . GLU A 1 74 ? 13.270 -10.775 1.990 1.00 95.94 74 GLU A N 1
ATOM 564 C CA . GLU A 1 74 ? 14.341 -9.778 2.094 1.00 95.94 74 GLU A CA 1
ATOM 565 C C . GLU A 1 74 ? 13.871 -8.416 1.566 1.00 95.94 74 GLU A C 1
ATOM 567 O O . GLU A 1 74 ? 13.967 -7.398 2.263 1.00 95.94 74 GLU A O 1
ATOM 572 N N . THR A 1 75 ? 13.278 -8.407 0.371 1.00 94.06 75 THR A N 1
ATOM 573 C CA . THR A 1 75 ? 12.716 -7.198 -0.240 1.00 94.06 75 THR A CA 1
ATOM 574 C C . THR A 1 75 ? 11.580 -6.623 0.607 1.00 94.06 75 THR A C 1
ATOM 576 O O . THR A 1 75 ? 11.528 -5.411 0.835 1.00 94.06 75 THR A O 1
ATOM 579 N N . ALA A 1 76 ? 10.699 -7.477 1.131 1.00 94.81 76 ALA A N 1
ATOM 580 C CA . ALA A 1 76 ? 9.583 -7.073 1.974 1.00 94.81 76 ALA A CA 1
ATOM 581 C C . ALA A 1 76 ? 10.063 -6.375 3.254 1.00 94.81 76 ALA A C 1
ATOM 583 O O . ALA A 1 76 ? 9.626 -5.260 3.534 1.00 94.81 76 ALA A O 1
ATOM 584 N N . GLN A 1 77 ? 11.003 -6.969 3.998 1.00 94.50 77 GLN A N 1
ATOM 585 C CA . GLN A 1 77 ? 11.543 -6.364 5.223 1.00 94.50 77 GLN A CA 1
ATOM 586 C C . GLN A 1 77 ? 12.202 -5.010 4.950 1.00 94.50 77 GLN A C 1
ATOM 588 O O . GLN A 1 77 ? 12.010 -4.052 5.702 1.00 94.50 77 GLN A O 1
ATOM 593 N N . LYS A 1 78 ? 12.939 -4.891 3.841 1.00 94.38 78 LYS A N 1
ATOM 594 C CA . LYS A 1 78 ? 13.534 -3.616 3.437 1.00 94.38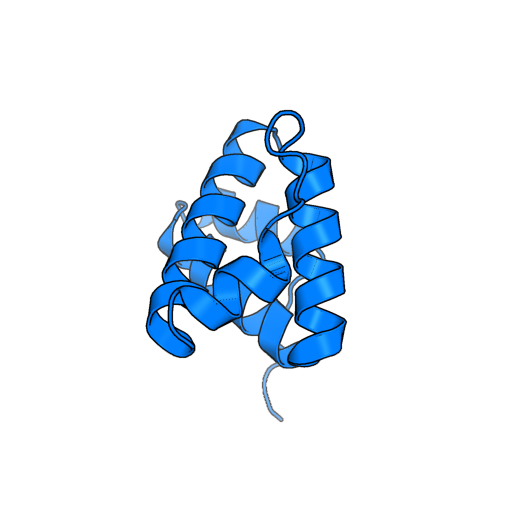 78 LYS A CA 1
ATOM 595 C C . LYS A 1 78 ? 12.467 -2.553 3.169 1.00 94.38 78 LYS A C 1
ATOM 597 O O . LYS A 1 78 ? 12.582 -1.444 3.684 1.00 94.38 78 LYS A O 1
ATOM 602 N N . LEU A 1 79 ? 11.421 -2.885 2.412 1.00 93.62 79 LEU A N 1
ATOM 603 C CA . LEU A 1 79 ? 10.327 -1.960 2.101 1.00 93.62 79 LEU A CA 1
ATOM 604 C C . LEU A 1 79 ? 9.539 -1.540 3.347 1.00 93.62 79 LEU A C 1
ATOM 606 O O . LEU A 1 79 ? 9.227 -0.360 3.492 1.00 93.62 79 LEU A O 1
ATOM 610 N N . LEU A 1 80 ? 9.256 -2.474 4.260 1.00 93.81 80 LEU A N 1
ATOM 611 C CA . LEU A 1 80 ? 8.588 -2.181 5.532 1.00 93.81 80 LEU A CA 1
ATOM 612 C C . LEU A 1 80 ? 9.394 -1.188 6.372 1.00 93.81 80 LEU A C 1
ATOM 614 O O . LEU A 1 80 ? 8.842 -0.193 6.843 1.00 93.81 80 LEU A O 1
ATOM 618 N N . ASN A 1 81 ? 10.706 -1.405 6.489 1.00 93.00 81 ASN A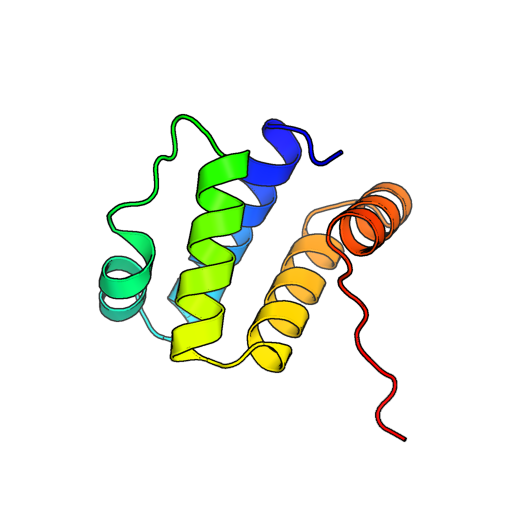 N 1
ATOM 619 C CA . ASN A 1 81 ? 11.602 -0.500 7.205 1.00 93.00 81 ASN A CA 1
ATOM 620 C C . ASN A 1 81 ? 11.664 0.885 6.549 1.00 93.00 81 ASN A C 1
ATOM 622 O O . ASN A 1 81 ? 11.552 1.901 7.233 1.00 93.00 81 ASN A O 1
ATOM 626 N N . GLU A 1 82 ? 11.798 0.942 5.221 1.00 91.12 82 GLU A N 1
ATOM 627 C CA . GLU A 1 82 ? 11.845 2.207 4.480 1.00 91.12 82 GLU A CA 1
ATOM 628 C C . GLU A 1 82 ? 10.547 3.016 4.597 1.00 91.12 82 GLU A C 1
ATOM 630 O O . GLU A 1 82 ? 10.587 4.245 4.637 1.00 91.12 82 GLU A O 1
ATOM 635 N N . LEU A 1 83 ? 9.401 2.338 4.680 1.00 89.44 83 LEU A N 1
ATOM 636 C CA . LEU A 1 83 ? 8.083 2.956 4.839 1.00 89.44 83 LEU A CA 1
ATOM 637 C C . LEU A 1 83 ? 7.683 3.182 6.307 1.00 89.44 83 LEU A C 1
ATOM 639 O O . LEU A 1 83 ? 6.597 3.717 6.564 1.00 89.44 83 LEU A O 1
ATOM 643 N N . GLN A 1 84 ? 8.553 2.805 7.253 1.00 90.62 84 GLN A N 1
ATOM 644 C CA . GLN A 1 84 ? 8.320 2.863 8.700 1.00 90.62 84 GLN A CA 1
ATOM 645 C C . GLN A 1 84 ? 7.032 2.133 9.111 1.00 90.62 84 GLN A C 1
ATOM 647 O O . GLN A 1 84 ? 6.237 2.608 9.927 1.00 90.62 84 GLN A O 1
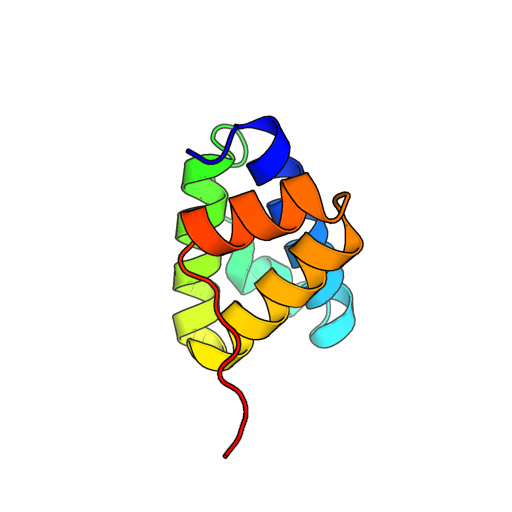ATOM 652 N N . ILE A 1 85 ? 6.807 0.976 8.494 1.00 88.38 85 ILE A N 1
ATOM 653 C CA . ILE A 1 85 ? 5.690 0.091 8.792 1.00 88.38 85 ILE A CA 1
ATOM 654 C C . ILE A 1 85 ? 6.214 -0.993 9.721 1.00 88.38 85 ILE A C 1
ATOM 656 O O . ILE A 1 85 ? 6.843 -1.956 9.291 1.00 88.38 85 ILE A O 1
ATOM 660 N N . SER A 1 86 ? 5.919 -0.843 11.003 1.00 78.94 86 SER A N 1
ATOM 661 C CA . SER A 1 86 ? 5.948 -1.942 11.955 1.00 78.94 86 SER A CA 1
ATOM 662 C C . SER A 1 86 ? 4.519 -2.230 12.386 1.00 78.94 86 SER A C 1
ATOM 664 O O . SER A 1 86 ? 3.723 -1.309 12.601 1.00 78.94 86 SER A O 1
ATOM 666 N N . ILE A 1 87 ? 4.185 -3.511 12.499 1.00 73.50 87 ILE A N 1
ATOM 667 C CA . ILE A 1 87 ? 3.011 -3.902 13.265 1.00 73.50 87 ILE A CA 1
ATOM 668 C C . ILE A 1 87 ? 3.505 -4.113 14.683 1.00 73.50 87 ILE A C 1
ATOM 670 O O . ILE A 1 87 ? 4.364 -4.962 14.911 1.00 73.50 87 ILE A O 1
ATOM 674 N N . GLY A 1 88 ? 3.032 -3.287 15.612 1.00 57.53 88 GLY A N 1
ATOM 675 C CA . GLY A 1 88 ? 3.301 -3.515 17.023 1.00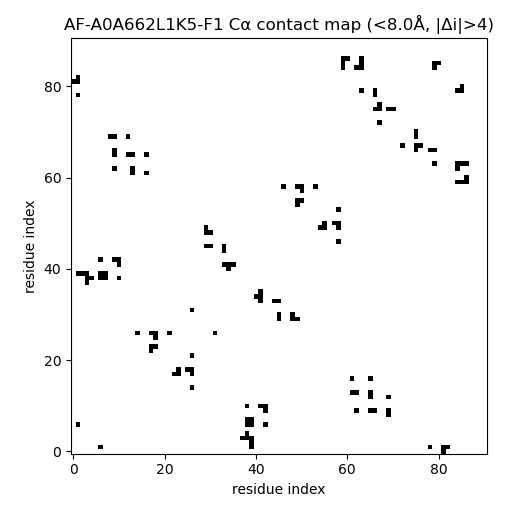 57.53 88 GLY A CA 1
ATOM 676 C C . GLY A 1 88 ? 2.745 -4.877 17.421 1.00 57.53 88 GLY A C 1
ATOM 677 O O . GLY A 1 88 ? 1.599 -5.197 17.092 1.00 57.53 88 GLY A O 1
ATOM 678 N N . GLU A 1 89 ? 3.553 -5.672 18.121 1.00 46.38 89 GLU A N 1
ATOM 679 C CA . GLU A 1 89 ? 3.029 -6.771 18.919 1.00 46.38 89 GLU A CA 1
ATOM 680 C C . GLU A 1 89 ? 1.957 -6.175 19.834 1.00 46.38 89 GLU A C 1
ATOM 682 O O . GLU A 1 89 ? 2.203 -5.215 20.564 1.00 46.3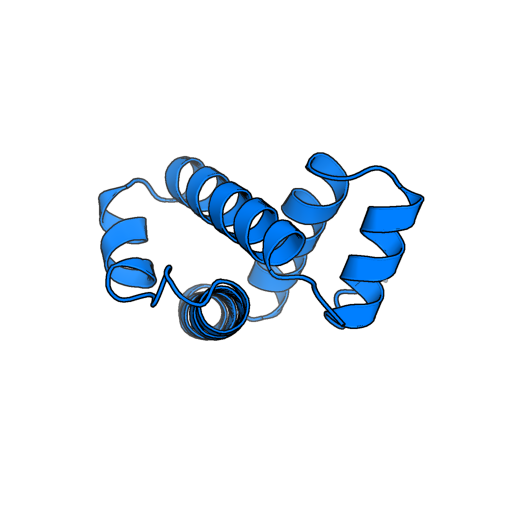8 89 GLU A O 1
ATOM 687 N N . SER A 1 90 ? 0.728 -6.673 19.726 1.00 39.81 90 SER A N 1
ATOM 688 C CA . SER A 1 90 ? -0.301 -6.347 20.703 1.00 39.81 90 SER A CA 1
ATOM 689 C C . SER A 1 90 ? 0.062 -7.046 22.006 1.00 39.81 90 SER A C 1
ATOM 691 O O . SER A 1 90 ? -0.380 -8.170 22.207 1.00 39.81 90 SER A O 1
ATOM 693 N N . THR A 1 91 ? 0.863 -6.391 22.847 1.00 34.56 91 THR A N 1
ATOM 694 C CA . THR A 1 91 ? 0.916 -6.557 24.311 1.00 34.56 91 THR A CA 1
ATOM 695 C C . THR A 1 91 ? 1.672 -5.401 24.941 1.00 34.56 91 THR A C 1
ATOM 697 O O . THR A 1 91 ? 2.843 -5.200 24.553 1.00 34.56 91 THR A O 1
#

Foldseek 3Di:
DQDLVNLLQLVVQLLVVCCVVPNDVVSCVQQVDAPNVRSVRSSVSSLVSCCVVPNNLVSLVSSLVSLPVRDDPVRSVVVCVVVVRDNDDPD

Secondary structure (DSSP, 8-state):
---HHHHHHHHHHHHHHHHHHH-HHHHHHHHTT--TTSHHHHHHHHHHHHHHHH-HHHHHHHHHHHHHHHS-HHHHHHHHHHTT-------

Radius of gyration: 12.56 Å; Cα contacts (8 Å, |Δi|>4): 80; chains: 1; bounding box: 32×24×38 Å

Solvent-accessible surface area (backbone atoms only — not comparable to full-atom values): 5214 Å² total; per-residue (Å²): 126,88,45,59,68,58,24,44,54,48,44,55,41,49,54,52,53,41,32,74,73,66,32,59,76,56,40,46,73,70,54,69,82,55,52,72,93,43,25,56,61,27,41,54,53,49,49,52,52,42,28,76,74,63,34,61,69,54,42,42,51,51,52,49,54,38,38,60,72,71,41,58,71,71,62,22,54,52,51,30,60,73,69,70,48,73,83,74,77,94,122

Sequence (91 aa):
MVSKEHAEVILRGMYKTLGNAVGSPVVNKIVGNLDIENPINALSDLRKKLEEVFGESTVKNMLYVVITSSFDNETAQKLLNELQISIGEST

Mean predicted aligned error: 4.62 Å

pLDDT: mean 86.8, std 10.94, range [34.56, 96.19]